Protein AF-A0A955WPH1-F1 (afdb_monomer_lite)

Foldseek 3Di:
DFAADPPDDNHRADDDFFDDDDPPDDRVRRRQVRCCQAFVFGKDWDDFLWWFWDDDPVDTDIDTHTDIDTPDDDGDGRRTPDDDDDQLVVVLVGPHDPRCVRVNVSSVVVVVPPD

Sequence (115 aa):
MSRRPAGTHLADSWEFPGGKVEPGESPPQALVRELQEELGITVAVGDIFAVGHHVYDTKEVILLVYACEIVAGTPACLEVADFAWLSGAEVVALPLPPADLPVVARLERALAATP

pLDDT: mean 89.64, std 10.08, range [48.16, 98.44]

Structure (mmCIF, N/CA/C/O backbone):
data_AF-A0A955WPH1-F1
#
_entry.id   AF-A0A955WPH1-F1
#
loop_
_atom_site.group_PDB
_atom_site.id
_atom_site.type_symbol
_atom_site.label_atom_id
_atom_site.label_alt_id
_atom_site.label_comp_id
_atom_site.label_asym_id
_atom_site.label_entity_id
_atom_site.label_seq_id
_atom_site.pdbx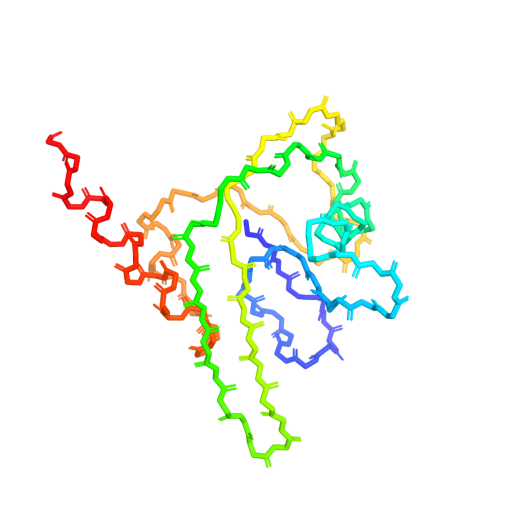_PDB_ins_code
_atom_site.Cartn_x
_atom_site.Cartn_y
_atom_site.Cartn_z
_atom_site.occupancy
_atom_site.B_iso_or_equiv
_atom_site.auth_seq_id
_atom_site.auth_comp_id
_atom_site.auth_asym_id
_atom_site.auth_atom_id
_atom_site.pdbx_PDB_model_num
ATOM 1 N N . MET A 1 1 ? -0.383 6.188 -3.542 1.00 91.00 1 MET A N 1
ATOM 2 C CA . MET A 1 1 ? 0.838 5.837 -2.787 1.00 91.00 1 MET A CA 1
ATOM 3 C C . MET A 1 1 ? 0.721 6.424 -1.396 1.00 91.00 1 MET A C 1
ATOM 5 O O . MET A 1 1 ? 0.213 7.536 -1.282 1.00 91.00 1 MET A O 1
ATOM 9 N N . SER A 1 2 ? 1.157 5.701 -0.371 1.00 91.06 2 SER A N 1
ATOM 10 C CA . SER A 1 2 ? 1.271 6.199 1.005 1.00 91.06 2 SER A CA 1
ATOM 11 C C . SER A 1 2 ? 2.743 6.399 1.365 1.00 91.06 2 SER A C 1
ATOM 13 O O . SER A 1 2 ? 3.619 5.740 0.802 1.00 91.06 2 SER A O 1
ATOM 15 N N . ARG A 1 3 ? 3.030 7.334 2.276 1.00 88.00 3 ARG A N 1
ATOM 16 C CA . ARG A 1 3 ? 4.363 7.490 2.873 1.00 88.00 3 ARG A CA 1
ATOM 17 C C . ARG A 1 3 ? 4.360 6.934 4.290 1.00 88.00 3 ARG A C 1
ATOM 19 O O . ARG A 1 3 ? 3.499 7.300 5.095 1.00 88.00 3 ARG A O 1
ATOM 26 N N . ARG A 1 4 ? 5.355 6.100 4.604 1.00 80.88 4 ARG A N 1
ATOM 27 C CA . ARG A 1 4 ? 5.516 5.513 5.940 1.00 80.88 4 ARG A CA 1
ATOM 28 C C . ARG A 1 4 ? 5.708 6.584 7.021 1.00 80.88 4 ARG A C 1
ATOM 30 O O . ARG A 1 4 ? 6.458 7.536 6.789 1.00 80.88 4 ARG A O 1
ATOM 37 N N . PRO A 1 5 ? 5.104 6.424 8.214 1.00 76.88 5 PRO A N 1
ATOM 38 C CA . PRO A 1 5 ? 5.362 7.290 9.359 1.00 76.88 5 PRO A CA 1
ATOM 39 C C . PRO A 1 5 ? 6.831 7.317 9.780 1.00 76.88 5 PRO A C 1
ATOM 41 O O . PRO A 1 5 ? 7.551 6.316 9.671 1.00 76.88 5 PRO A O 1
ATOM 44 N N . ALA A 1 6 ? 7.256 8.450 10.340 1.00 69.06 6 ALA A N 1
ATOM 45 C CA . ALA A 1 6 ? 8.571 8.581 10.952 1.00 69.06 6 ALA A CA 1
ATOM 46 C C . ALA A 1 6 ? 8.747 7.564 12.099 1.00 69.06 6 ALA A C 1
ATOM 48 O O . ALA A 1 6 ? 7.844 7.367 12.910 1.00 69.06 6 ALA A O 1
ATOM 49 N N . GLY A 1 7 ? 9.917 6.920 12.177 1.00 61.53 7 GLY A N 1
ATOM 50 C CA . GLY A 1 7 ? 10.240 5.941 13.228 1.00 61.53 7 GLY A CA 1
ATOM 51 C C . GLY A 1 7 ? 9.846 4.486 12.929 1.00 61.53 7 GLY A C 1
ATOM 52 O O . GLY A 1 7 ? 10.085 3.617 13.766 1.00 61.53 7 GLY A O 1
ATOM 53 N N . THR A 1 8 ? 9.294 4.196 11.746 1.00 60.09 8 THR A N 1
ATOM 54 C CA . THR A 1 8 ? 9.046 2.824 11.261 1.00 60.09 8 THR A CA 1
ATOM 55 C C . THR A 1 8 ? 10.237 2.281 10.448 1.00 60.09 8 THR A C 1
ATOM 57 O O . THR A 1 8 ? 11.136 3.027 10.050 1.00 60.09 8 THR A O 1
ATOM 60 N N . HIS A 1 9 ? 10.289 0.965 10.197 1.00 57.47 9 HIS A N 1
ATOM 61 C CA . HIS A 1 9 ? 11.275 0.383 9.273 1.00 57.47 9 HIS A CA 1
ATOM 62 C C . HIS A 1 9 ? 11.062 0.987 7.871 1.00 57.47 9 HIS A C 1
ATOM 64 O O . HIS A 1 9 ? 9.959 0.874 7.350 1.00 57.47 9 HIS A O 1
ATOM 70 N N . LEU A 1 10 ? 12.089 1.588 7.252 1.00 59.41 10 LEU A N 1
ATOM 71 C CA . LEU A 1 10 ? 11.979 2.392 6.012 1.00 59.41 10 LEU A CA 1
ATOM 72 C C . LEU A 1 10 ? 11.124 3.673 6.160 1.00 59.41 10 LEU A C 1
ATOM 74 O O . LEU A 1 10 ? 10.359 4.018 5.267 1.00 59.41 10 LEU A O 1
ATOM 78 N N . ALA A 1 11 ? 11.237 4.388 7.283 1.00 64.44 11 ALA A N 1
ATOM 79 C CA . ALA A 1 11 ? 10.614 5.706 7.447 1.00 64.44 11 ALA A CA 1
ATOM 80 C C . ALA A 1 11 ? 10.853 6.628 6.229 1.00 64.44 11 ALA A C 1
ATOM 82 O O . ALA A 1 11 ? 11.928 6.607 5.627 1.00 64.44 11 ALA A O 1
ATOM 83 N N . ASP A 1 12 ? 9.836 7.421 5.882 1.00 66.31 12 ASP A N 1
ATOM 84 C CA . ASP A 1 12 ? 9.805 8.352 4.743 1.00 66.31 12 ASP A CA 1
ATOM 85 C C . ASP A 1 12 ? 9.836 7.722 3.335 1.00 66.31 12 ASP A C 1
ATOM 87 O O . ASP A 1 12 ? 9.762 8.454 2.344 1.00 66.31 12 ASP A O 1
ATOM 91 N N . SER A 1 13 ? 9.864 6.388 3.204 1.00 79.19 13 SER A N 1
ATOM 92 C CA . SER A 1 13 ? 9.689 5.739 1.899 1.00 79.19 13 SER A CA 1
ATOM 93 C C . SER A 1 13 ? 8.230 5.757 1.445 1.00 79.19 13 SER A C 1
ATOM 95 O O . SER A 1 13 ? 7.308 5.620 2.256 1.00 79.19 13 SER A O 1
ATOM 97 N N . TRP A 1 14 ? 8.031 5.875 0.133 1.00 86.75 14 TRP A N 1
ATOM 98 C CA . TRP A 1 14 ? 6.730 5.681 -0.502 1.00 86.75 14 TRP A CA 1
ATOM 99 C C . TRP A 1 14 ? 6.478 4.202 -0.774 1.00 86.75 14 TRP A C 1
ATOM 101 O O . TRP A 1 14 ? 7.392 3.483 -1.172 1.00 86.75 14 TRP A O 1
ATOM 111 N N . GLU A 1 15 ? 5.233 3.772 -0.610 1.00 88.81 15 GLU A N 1
ATOM 112 C CA . GLU A 1 15 ? 4.804 2.407 -0.903 1.00 88.81 15 GLU A CA 1
ATOM 113 C C . GLU A 1 15 ? 3.346 2.334 -1.374 1.00 88.81 15 GLU A C 1
ATOM 115 O O . GLU A 1 15 ? 2.605 3.331 -1.387 1.00 88.81 15 GLU A O 1
ATOM 120 N N . PHE A 1 16 ? 2.950 1.142 -1.821 1.00 91.50 16 PHE A N 1
ATOM 121 C CA . PHE A 1 16 ? 1.547 0.833 -2.054 1.00 91.50 16 PHE A CA 1
ATOM 122 C C . PHE A 1 16 ? 0.846 0.623 -0.701 1.00 91.50 16 PHE A C 1
ATOM 124 O O . PHE A 1 16 ? 1.342 -0.175 0.091 1.00 91.50 16 PHE A O 1
ATOM 131 N N . PRO A 1 17 ? -0.290 1.299 -0.443 1.00 93.69 17 PRO A N 1
ATOM 132 C CA . PRO A 1 17 ? -1.067 1.092 0.777 1.00 93.69 17 PRO A CA 1
ATOM 133 C C . PRO A 1 17 ? -1.543 -0.358 0.918 1.00 93.69 17 PRO A C 1
ATOM 135 O O . PRO A 1 17 ? -1.897 -0.995 -0.083 1.00 93.69 17 PRO A O 1
ATOM 138 N N . GLY A 1 18 ? -1.589 -0.854 2.150 1.00 94.69 18 GLY A N 1
ATOM 139 C CA . GLY A 1 18 ? -1.904 -2.242 2.471 1.00 94.69 18 GLY A CA 1
ATOM 140 C C . GLY A 1 18 ? -0.953 -2.832 3.511 1.00 94.69 18 GLY A C 1
ATOM 141 O O . GLY A 1 18 ? 0.005 -2.202 3.942 1.00 94.69 18 GLY A O 1
ATOM 142 N N . GLY A 1 19 ? -1.176 -4.093 3.874 1.00 93.69 19 GLY A N 1
ATOM 143 C CA . GLY A 1 19 ? -0.422 -4.706 4.961 1.00 93.69 19 GLY A CA 1
ATOM 144 C C . GLY A 1 19 ? -0.440 -6.225 4.960 1.00 93.69 19 GLY A C 1
ATOM 145 O O . GLY A 1 19 ? -0.639 -6.885 3.934 1.00 93.69 19 GLY A O 1
ATOM 146 N N . LYS A 1 20 ? -0.127 -6.794 6.123 1.00 95.06 20 LYS A N 1
ATOM 147 C CA . LYS A 1 20 ? 0.077 -8.234 6.277 1.00 95.06 20 LYS A CA 1
ATOM 148 C C . LYS A 1 20 ? -1.272 -8.944 6.362 1.00 95.06 20 LYS A C 1
ATOM 150 O O . LYS A 1 20 ? -2.176 -8.503 7.056 1.00 95.06 20 LYS A O 1
ATOM 155 N N . VAL A 1 21 ? -1.364 -10.099 5.706 1.00 96.94 21 VAL A N 1
ATOM 156 C CA . VAL A 1 21 ? -2.504 -11.005 5.880 1.00 96.94 21 VAL A CA 1
ATOM 157 C C . VAL A 1 21 ? -2.409 -11.668 7.253 1.00 96.94 21 VAL A C 1
ATOM 159 O O . VAL A 1 21 ? -1.432 -12.365 7.553 1.00 96.94 21 VAL A O 1
ATOM 162 N N . GLU A 1 22 ? -3.421 -11.454 8.082 1.00 96.50 22 GLU A N 1
ATOM 163 C CA . GLU A 1 22 ? -3.542 -12.037 9.412 1.00 96.50 22 GLU A CA 1
ATOM 164 C C . GLU A 1 22 ? -4.278 -13.395 9.396 1.00 96.50 22 GLU A C 1
ATOM 166 O O . GLU A 1 22 ? -4.942 -13.763 8.420 1.00 96.50 22 GLU A O 1
ATOM 171 N N . PRO A 1 23 ? -4.148 -14.221 10.452 1.00 96.69 23 PRO A N 1
ATOM 172 C CA . PRO A 1 23 ? -4.842 -15.502 10.515 1.00 96.69 23 PRO A CA 1
ATOM 173 C C . PRO A 1 23 ? -6.368 -15.344 10.455 1.00 96.69 23 PRO A C 1
ATOM 175 O O . PRO A 1 23 ? -6.964 -14.647 11.271 1.00 96.69 23 PRO A O 1
ATOM 178 N N . GLY A 1 24 ? -7.008 -16.070 9.537 1.00 97.25 24 GLY A N 1
ATOM 179 C CA . GLY A 1 24 ? -8.470 -16.107 9.411 1.00 97.25 24 GLY A CA 1
ATOM 180 C C . GLY A 1 24 ? -9.054 -15.158 8.362 1.00 97.25 24 GLY A C 1
ATOM 181 O O . GLY A 1 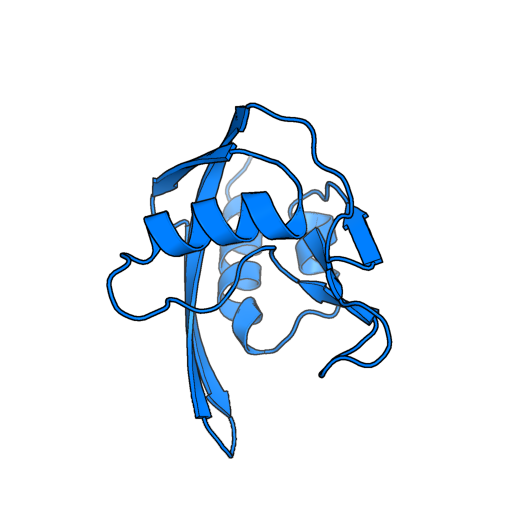24 ? -10.258 -15.217 8.124 1.00 97.25 24 GLY A O 1
ATOM 182 N N . GLU A 1 25 ? -8.227 -14.353 7.693 1.00 97.50 25 GLU A N 1
ATOM 183 C CA . GLU A 1 25 ? -8.629 -13.534 6.546 1.00 97.50 25 GLU A CA 1
ATOM 184 C C . GLU A 1 25 ? -7.992 -14.019 5.234 1.00 97.50 25 GLU A C 1
ATOM 186 O O . GLU A 1 25 ? -6.926 -14.633 5.196 1.00 97.50 25 GLU A O 1
ATOM 191 N N . SER A 1 26 ? -8.684 -13.760 4.126 1.00 98.06 26 SER A N 1
ATOM 192 C CA . SER A 1 26 ? -8.133 -13.870 2.775 1.00 98.06 26 SER A CA 1
ATOM 193 C C . SER A 1 26 ? -7.340 -12.607 2.410 1.00 98.06 26 SER A C 1
ATOM 195 O O . SER A 1 26 ? -7.601 -11.544 2.975 1.00 98.06 26 SER A O 1
ATOM 197 N N . PRO A 1 27 ? -6.422 -12.656 1.426 1.00 97.69 27 PRO A N 1
ATOM 198 C CA . PRO A 1 27 ? -5.673 -11.464 1.029 1.00 97.69 27 PRO A CA 1
ATOM 199 C C . PRO A 1 27 ? -6.539 -10.258 0.605 1.00 97.69 27 PRO A C 1
ATOM 201 O O . PRO A 1 27 ? -6.204 -9.144 0.997 1.00 97.69 27 PRO A O 1
ATOM 204 N N . PRO A 1 28 ? -7.671 -10.422 -0.116 1.00 98.19 28 PRO A N 1
ATOM 205 C CA . PRO A 1 28 ? -8.581 -9.304 -0.379 1.00 98.19 28 PRO A CA 1
ATOM 206 C C . PRO A 1 28 ? -9.230 -8.728 0.885 1.00 98.19 28 PRO A C 1
ATOM 208 O O . PRO A 1 28 ? -9.422 -7.520 0.972 1.00 98.19 28 PRO A O 1
ATOM 211 N N . GLN A 1 29 ? -9.561 -9.571 1.872 1.00 98.38 29 GLN A N 1
ATOM 212 C CA . GLN A 1 29 ? -10.108 -9.102 3.152 1.00 98.38 29 GLN A CA 1
ATOM 213 C C . GLN A 1 29 ? -9.068 -8.298 3.934 1.00 98.38 29 GLN A C 1
ATOM 215 O O . GLN A 1 29 ? -9.399 -7.217 4.414 1.00 98.38 29 GLN A O 1
ATOM 220 N N . ALA A 1 30 ? -7.823 -8.784 3.973 1.00 98.25 30 ALA A N 1
ATOM 221 C CA . ALA A 1 30 ? -6.700 -8.059 4.556 1.00 98.25 30 ALA A CA 1
ATOM 222 C C . ALA A 1 30 ? -6.544 -6.682 3.902 1.00 98.25 30 ALA A C 1
ATOM 224 O O . ALA A 1 30 ? -6.526 -5.672 4.590 1.00 98.25 30 ALA A O 1
ATOM 225 N N . LEU A 1 31 ? -6.538 -6.618 2.565 1.00 98.19 31 LEU A N 1
ATOM 226 C CA . LEU A 1 31 ? -6.399 -5.352 1.844 1.00 98.19 31 LEU A CA 1
ATOM 227 C C . LEU A 1 31 ? -7.519 -4.355 2.174 1.00 98.19 31 LEU A C 1
ATOM 229 O O . LEU A 1 31 ? -7.246 -3.176 2.364 1.00 98.19 31 LEU A O 1
ATOM 233 N N . VAL A 1 32 ? -8.775 -4.806 2.255 1.00 98.38 32 VAL A N 1
ATOM 234 C CA . VAL A 1 32 ? -9.891 -3.920 2.626 1.00 98.38 32 VAL A CA 1
ATOM 235 C C . VAL A 1 32 ? -9.727 -3.396 4.052 1.00 98.38 32 VAL A C 1
ATOM 237 O O . VAL A 1 32 ? -9.918 -2.201 4.263 1.00 98.38 32 VAL A O 1
ATOM 240 N N . ARG A 1 33 ? -9.361 -4.258 5.009 1.00 98.38 33 ARG A N 1
ATOM 241 C CA . ARG A 1 33 ? -9.116 -3.865 6.405 1.00 98.38 33 ARG A CA 1
ATOM 242 C C . ARG A 1 33 ? -7.989 -2.835 6.497 1.00 98.38 33 ARG A C 1
ATOM 244 O O . ARG A 1 33 ? -8.195 -1.768 7.059 1.00 98.38 33 ARG A O 1
ATOM 251 N N . GLU A 1 34 ? -6.848 -3.124 5.884 1.00 98.06 34 GLU A N 1
ATOM 252 C CA . GLU A 1 34 ? -5.671 -2.250 5.904 1.00 98.06 34 GLU A CA 1
ATOM 253 C C . GLU A 1 34 ? -5.983 -0.881 5.284 1.00 98.06 34 GLU A C 1
ATOM 255 O O . GLU A 1 34 ? -5.676 0.149 5.865 1.00 98.06 34 GLU A O 1
ATOM 260 N N . LEU A 1 35 ? -6.693 -0.822 4.152 1.00 98.00 35 LEU A N 1
ATOM 261 C CA . LEU A 1 35 ? -7.074 0.463 3.546 1.00 98.00 35 LEU A CA 1
ATOM 262 C C . LEU A 1 35 ? -8.099 1.250 4.381 1.00 98.00 35 LEU A C 1
ATOM 264 O O . LEU A 1 35 ? -8.140 2.483 4.307 1.00 98.00 35 LEU A O 1
ATOM 268 N N . GLN A 1 36 ? -8.923 0.567 5.178 1.00 97.94 36 GLN A N 1
ATOM 269 C CA . GLN A 1 36 ? -9.800 1.225 6.145 1.00 97.94 36 GLN A CA 1
ATOM 270 C C . GLN A 1 36 ? -8.998 1.799 7.318 1.00 97.94 36 GLN A C 1
ATOM 272 O O . GLN A 1 36 ? -9.250 2.939 7.703 1.00 97.94 36 GLN A O 1
ATOM 277 N N . GLU A 1 37 ? -8.040 1.041 7.850 1.00 97.25 37 GLU A N 1
ATOM 278 C CA . GLU A 1 37 ? -7.166 1.439 8.962 1.00 97.25 37 GLU A CA 1
ATOM 279 C C . GLU A 1 37 ? -6.236 2.590 8.552 1.00 97.25 37 GLU A C 1
ATOM 281 O O . GLU A 1 37 ? -6.232 3.642 9.188 1.00 97.25 37 GLU A O 1
ATOM 286 N N . GLU A 1 38 ? -5.532 2.452 7.428 1.00 96.62 38 GLU A N 1
ATOM 287 C CA . GLU A 1 38 ? -4.542 3.420 6.959 1.00 96.62 38 GLU A CA 1
ATOM 288 C C . GLU A 1 38 ? -5.158 4.695 6.380 1.00 96.62 38 GLU A C 1
ATOM 290 O O . GLU A 1 38 ? -4.623 5.791 6.592 1.00 96.62 38 GLU A O 1
ATOM 295 N N . LEU A 1 39 ? -6.246 4.549 5.607 1.00 97.44 39 LEU A N 1
ATOM 296 C CA . LEU A 1 39 ? -6.768 5.603 4.732 1.00 97.44 39 LEU A CA 1
ATOM 297 C C . LEU A 1 39 ? -8.246 5.958 4.942 1.00 97.44 39 LEU A C 1
ATOM 299 O O . LEU A 1 39 ? -8.722 6.932 4.355 1.00 97.44 39 LEU A O 1
ATOM 303 N N . GLY A 1 40 ? -8.990 5.193 5.744 1.00 98.00 40 GLY A N 1
ATOM 304 C CA . GLY A 1 40 ? -10.415 5.435 5.986 1.00 98.00 40 GLY A CA 1
ATOM 305 C C . GLY A 1 40 ? -11.317 5.144 4.783 1.00 98.00 40 GLY A C 1
ATOM 306 O O . GLY A 1 40 ? -12.417 5.697 4.693 1.00 98.00 40 GLY A O 1
ATOM 307 N N . ILE A 1 41 ? -10.868 4.306 3.843 1.00 98.38 41 ILE A N 1
ATOM 308 C CA . ILE A 1 41 ? -11.605 3.986 2.612 1.00 98.38 41 ILE A CA 1
ATOM 309 C C . ILE A 1 41 ? -11.999 2.519 2.547 1.00 98.38 41 ILE A C 1
ATOM 311 O O . ILE A 1 41 ? -11.293 1.640 3.022 1.00 98.38 41 ILE A O 1
ATOM 315 N N . THR A 1 42 ? -13.127 2.246 1.896 1.00 98.25 42 THR A N 1
ATOM 316 C CA . THR A 1 42 ? -13.517 0.888 1.507 1.00 98.25 42 THR A CA 1
ATOM 317 C C . THR A 1 42 ? -13.372 0.745 0.005 1.00 98.25 42 THR A C 1
ATOM 319 O O . THR A 1 42 ? -13.844 1.598 -0.754 1.00 98.25 42 THR A O 1
ATOM 322 N N . VAL A 1 43 ? -12.751 -0.350 -0.423 1.00 98.31 43 VAL A N 1
ATOM 323 C CA . VAL A 1 43 ? -12.537 -0.644 -1.838 1.00 98.31 43 VAL A CA 1
ATOM 324 C C . VAL A 1 43 ? -13.262 -1.911 -2.272 1.00 98.31 43 VAL A C 1
ATOM 326 O O . VAL A 1 43 ? -13.382 -2.868 -1.508 1.00 98.31 43 VAL A O 1
ATOM 329 N N . ALA A 1 44 ? -13.708 -1.933 -3.524 1.00 98.31 44 ALA A N 1
ATOM 330 C CA . ALA A 1 44 ? -13.951 -3.174 -4.238 1.00 98.31 44 ALA A CA 1
ATOM 331 C C . ALA A 1 44 ? -12.607 -3.687 -4.769 1.00 98.31 44 ALA A C 1
ATOM 333 O O . ALA A 1 44 ? -11.938 -3.003 -5.547 1.00 98.31 44 ALA A O 1
ATOM 334 N N . VAL A 1 45 ? -12.206 -4.877 -4.320 1.00 98.25 45 VAL A N 1
ATOM 335 C CA . VAL A 1 45 ? -10.971 -5.535 -4.761 1.00 98.25 45 VAL A CA 1
ATOM 336 C C . VAL A 1 45 ? -11.256 -6.303 -6.049 1.00 98.25 45 VAL A C 1
ATOM 338 O O . VAL A 1 45 ? -12.122 -7.178 -6.072 1.00 98.25 45 VAL A O 1
ATOM 341 N N . GLY A 1 46 ? -10.546 -5.950 -7.116 1.00 97.56 46 GLY A N 1
ATOM 342 C CA . GLY A 1 46 ? -10.622 -6.592 -8.423 1.00 97.56 46 GLY A CA 1
ATOM 343 C C . GLY A 1 46 ? -9.529 -7.638 -8.629 1.00 97.56 46 GLY A C 1
ATOM 344 O O . GLY A 1 46 ? -9.115 -8.335 -7.701 1.00 97.56 46 GLY A O 1
ATOM 345 N N . ASP A 1 47 ? -9.055 -7.746 -9.869 1.00 96.50 47 ASP A N 1
ATOM 346 C CA . ASP A 1 47 ? -8.031 -8.717 -10.247 1.00 96.50 47 ASP A CA 1
ATOM 347 C C . ASP A 1 47 ? -6.648 -8.374 -9.676 1.00 96.50 47 ASP A C 1
ATOM 349 O O . ASP A 1 47 ? -6.305 -7.214 -9.420 1.00 96.50 47 ASP A O 1
ATOM 353 N N . ILE A 1 48 ? -5.811 -9.405 -9.542 1.00 95.44 48 ILE A N 1
ATOM 354 C CA . ILE A 1 48 ? -4.391 -9.234 -9.232 1.00 95.44 48 ILE A CA 1
ATOM 355 C C . ILE A 1 48 ? -3.720 -8.508 -10.402 1.00 95.44 48 ILE A C 1
ATOM 357 O O . ILE A 1 48 ? -3.650 -9.012 -11.523 1.00 95.44 48 ILE A O 1
ATOM 361 N N . PHE A 1 49 ? -3.179 -7.330 -10.116 1.00 92.56 49 PHE A N 1
ATOM 362 C CA . PHE A 1 49 ? -2.414 -6.523 -11.054 1.00 92.56 49 PHE A CA 1
ATOM 363 C C . PHE A 1 49 ? -0.973 -7.030 -11.199 1.00 92.56 49 PHE A C 1
ATOM 365 O O . PHE A 1 49 ? -0.452 -7.128 -12.315 1.00 92.56 49 PHE A O 1
ATOM 372 N N . ALA A 1 50 ? -0.329 -7.358 -10.076 1.00 92.19 50 ALA A N 1
ATOM 373 C CA . ALA A 1 50 ? 1.042 -7.851 -10.032 1.00 92.19 50 ALA A CA 1
ATOM 374 C C . ALA A 1 50 ? 1.281 -8.730 -8.798 1.00 92.19 50 ALA A C 1
ATOM 376 O O . ALA A 1 50 ? 0.640 -8.565 -7.761 1.00 92.19 50 ALA A O 1
ATOM 377 N N . VAL A 1 51 ? 2.246 -9.644 -8.918 1.00 92.00 51 VAL A N 1
ATOM 378 C CA . VAL A 1 51 ? 2.752 -10.446 -7.802 1.00 92.00 51 VAL A CA 1
ATOM 379 C C . VAL A 1 51 ? 4.249 -10.214 -7.691 1.00 92.00 51 VAL A C 1
ATOM 381 O O . VAL A 1 51 ? 4.984 -10.396 -8.663 1.00 92.00 51 VAL A O 1
ATOM 384 N N . GLY A 1 52 ? 4.687 -9.800 -6.509 1.00 88.00 52 GLY A N 1
ATOM 385 C CA . GLY A 1 52 ? 6.089 -9.697 -6.143 1.00 88.00 52 GLY A CA 1
ATOM 386 C C . GLY A 1 52 ? 6.485 -10.815 -5.192 1.00 88.00 52 GLY A C 1
ATOM 387 O O . GLY A 1 52 ? 5.680 -11.289 -4.395 1.00 88.00 52 GLY A O 1
ATOM 388 N N . HIS A 1 53 ? 7.741 -11.234 -5.269 1.00 89.12 53 HIS A N 1
ATOM 389 C CA . HIS A 1 53 ? 8.338 -12.132 -4.295 1.00 89.12 53 HIS A CA 1
ATOM 390 C C . HIS A 1 53 ? 9.743 -11.624 -3.977 1.00 89.12 53 HIS A C 1
ATOM 392 O O . HIS A 1 53 ? 10.536 -11.381 -4.889 1.00 89.12 53 HIS A O 1
ATOM 398 N N . HIS A 1 54 ? 10.035 -11.436 -2.693 1.00 89.06 54 HIS A N 1
ATOM 399 C CA . HIS A 1 54 ? 11.338 -10.997 -2.228 1.00 89.06 54 HIS A CA 1
ATOM 400 C C . HIS A 1 54 ? 11.769 -11.755 -0.973 1.00 89.06 54 HIS A C 1
ATOM 402 O O . HIS A 1 54 ? 11.000 -11.896 -0.021 1.00 89.06 54 HIS A O 1
ATOM 408 N N . VAL A 1 55 ? 13.025 -12.196 -0.965 1.00 90.00 55 VAL A N 1
ATOM 409 C CA . VAL A 1 55 ? 13.663 -12.853 0.176 1.00 90.00 55 VAL A CA 1
ATOM 410 C C . VAL A 1 55 ? 14.596 -11.843 0.835 1.00 90.00 55 VAL A C 1
ATOM 412 O O . VAL A 1 55 ? 15.586 -11.428 0.240 1.00 90.00 55 VAL A O 1
ATOM 415 N N . TYR A 1 56 ? 14.264 -11.443 2.057 1.00 85.62 56 TYR A N 1
ATOM 416 C CA . TYR A 1 56 ? 15.134 -10.678 2.944 1.00 85.62 56 TYR A CA 1
ATOM 417 C C . TYR A 1 56 ? 15.941 -11.638 3.827 1.00 85.62 56 TYR A C 1
ATOM 419 O O . TYR A 1 56 ? 15.529 -12.776 4.044 1.00 85.62 56 TYR A O 1
ATOM 427 N N . ASP A 1 57 ? 17.027 -11.156 4.435 1.00 89.69 57 ASP A N 1
ATOM 428 C CA . ASP A 1 57 ? 17.890 -11.966 5.313 1.00 89.69 57 ASP A CA 1
ATOM 429 C C . ASP A 1 57 ? 17.131 -12.672 6.454 1.00 89.69 57 ASP A C 1
ATOM 431 O O . ASP A 1 57 ? 17.549 -13.725 6.931 1.00 89.69 57 ASP A O 1
ATOM 435 N N . THR A 1 58 ? 16.015 -12.092 6.907 1.00 89.25 58 THR A N 1
ATOM 436 C CA . THR A 1 58 ? 15.241 -12.569 8.065 1.00 89.25 58 THR A CA 1
ATOM 437 C C . THR A 1 58 ? 13.836 -13.064 7.728 1.00 89.25 58 THR A C 1
ATOM 439 O O . THR A 1 58 ? 13.171 -13.612 8.608 1.00 89.25 58 THR A O 1
ATOM 442 N N . LYS A 1 59 ? 13.348 -12.855 6.498 1.00 89.56 59 LYS A N 1
ATOM 443 C CA . LYS A 1 59 ? 11.974 -13.204 6.105 1.00 89.56 59 LYS A CA 1
ATOM 444 C C . LYS A 1 59 ? 11.789 -13.287 4.594 1.00 89.56 59 LYS A C 1
ATOM 446 O O . LYS A 1 59 ? 12.460 -12.598 3.836 1.00 89.56 59 LYS A O 1
ATOM 451 N N . GLU A 1 60 ? 10.784 -14.040 4.179 1.00 92.19 60 GLU A N 1
ATOM 452 C CA . GLU A 1 60 ? 10.307 -14.115 2.799 1.00 92.19 60 GLU A CA 1
ATOM 453 C C . GLU A 1 60 ? 8.967 -13.378 2.682 1.00 92.19 60 GLU A C 1
ATOM 455 O O . GLU A 1 60 ? 8.117 -13.480 3.570 1.00 92.19 60 GLU A O 1
ATOM 460 N N . VAL A 1 61 ? 8.794 -12.585 1.625 1.00 90.25 61 VAL A N 1
ATOM 461 C CA . VAL A 1 61 ? 7.606 -11.750 1.412 1.00 90.25 61 VAL A CA 1
ATOM 462 C C . VAL A 1 61 ? 7.043 -11.995 0.021 1.00 90.25 61 VAL A C 1
ATOM 464 O O . VAL A 1 61 ? 7.724 -11.770 -0.978 1.00 90.25 61 VAL A O 1
ATOM 4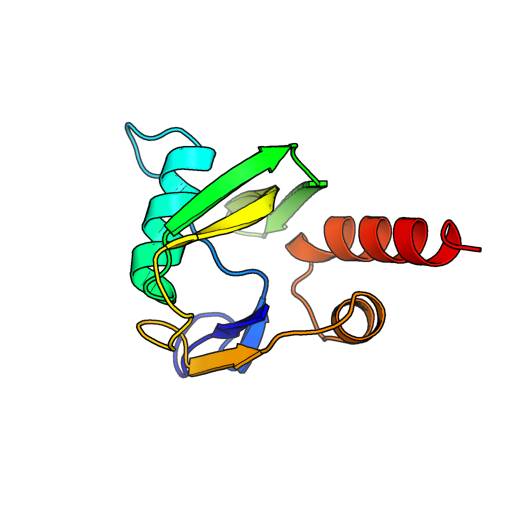67 N N . ILE A 1 62 ? 5.771 -12.390 -0.034 1.00 92.75 62 ILE A N 1
ATOM 468 C CA . ILE A 1 62 ? 4.960 -12.386 -1.253 1.00 92.75 62 ILE A CA 1
ATOM 469 C C . ILE A 1 62 ? 4.07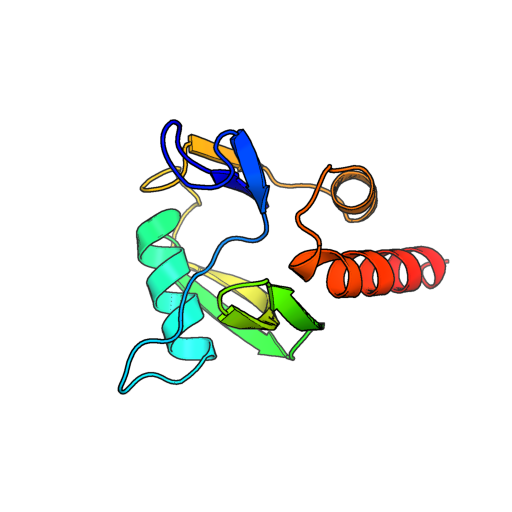0 -11.145 -1.208 1.00 92.75 62 ILE A C 1
ATOM 471 O O . ILE A 1 62 ? 3.276 -10.982 -0.282 1.00 92.75 62 ILE A O 1
ATOM 475 N N . LEU A 1 63 ? 4.207 -10.281 -2.208 1.00 93.19 63 LEU A N 1
ATOM 476 C CA . LEU A 1 63 ? 3.410 -9.072 -2.376 1.00 93.19 63 LEU A CA 1
ATOM 477 C C . LEU A 1 63 ? 2.322 -9.332 -3.420 1.00 93.19 63 LEU A C 1
ATOM 479 O O . LEU A 1 63 ? 2.629 -9.635 -4.572 1.00 93.19 63 LEU A O 1
ATOM 483 N N . LEU A 1 64 ? 1.056 -9.206 -3.028 1.00 95.25 64 LEU A N 1
ATOM 484 C CA . LEU A 1 64 ? -0.088 -9.292 -3.934 1.00 95.25 64 LEU A CA 1
ATOM 485 C C . LEU A 1 64 ? -0.643 -7.886 -4.149 1.00 95.25 64 LEU A C 1
ATOM 487 O O . LEU A 1 64 ? -1.173 -7.288 -3.217 1.00 95.25 64 LEU A O 1
ATOM 491 N N . VAL A 1 65 ? -0.531 -7.366 -5.371 1.00 94.69 65 VAL A N 1
ATOM 492 C CA . VAL A 1 65 ? -1.064 -6.048 -5.730 1.00 94.69 65 VAL A CA 1
ATOM 493 C C . VAL A 1 65 ? -2.338 -6.230 -6.528 1.00 94.69 65 VAL A C 1
ATOM 495 O O . VAL A 1 65 ? -2.337 -6.924 -7.545 1.00 94.69 65 VAL A O 1
ATOM 498 N N . TYR A 1 66 ? -3.410 -5.585 -6.084 1.00 96.19 66 TYR A N 1
ATOM 499 C CA . TYR A 1 66 ? -4.732 -5.672 -6.692 1.00 96.19 66 TYR A CA 1
ATOM 500 C C . TYR A 1 66 ? -5.103 -4.366 -7.385 1.00 96.19 66 TYR A C 1
ATOM 502 O O . TYR A 1 66 ? -4.726 -3.280 -6.943 1.00 96.19 66 TYR A O 1
ATOM 510 N N . ALA A 1 67 ? -5.876 -4.475 -8.463 1.00 95.00 67 ALA A N 1
ATOM 511 C CA . ALA A 1 67 ? -6.654 -3.348 -8.951 1.00 95.00 67 ALA A CA 1
ATOM 512 C C . ALA A 1 67 ? -7.835 -3.118 -7.998 1.00 95.00 67 ALA A C 1
ATOM 514 O O . ALA A 1 67 ? -8.549 -4.063 -7.663 1.00 95.00 67 ALA A O 1
ATOM 515 N N . CYS A 1 68 ? -8.044 -1.875 -7.570 1.00 96.56 68 CYS A N 1
ATOM 516 C CA . CYS A 1 68 ? -9.074 -1.525 -6.596 1.00 96.56 68 CYS A CA 1
ATOM 517 C C . CYS A 1 68 ? -9.874 -0.306 -7.054 1.00 96.56 68 CYS A C 1
ATOM 519 O O . CYS A 1 68 ? -9.318 0.630 -7.630 1.00 96.56 68 CYS A O 1
ATOM 521 N N . GLU A 1 69 ? -11.163 -0.297 -6.729 1.00 97.56 69 GLU A N 1
ATOM 522 C CA . GLU A 1 69 ? -12.045 0.861 -6.885 1.00 97.56 69 GLU A CA 1
ATOM 523 C C . GLU A 1 69 ? -12.519 1.326 -5.508 1.00 97.56 69 GLU A C 1
ATOM 525 O O . GLU A 1 69 ? -12.975 0.513 -4.706 1.00 97.56 69 GLU A O 1
ATOM 530 N N . ILE A 1 70 ? -12.424 2.626 -5.216 1.00 97.81 70 ILE A N 1
ATOM 531 C CA . ILE A 1 70 ? -12.970 3.186 -3.974 1.00 97.81 70 ILE A CA 1
ATOM 532 C C . ILE A 1 70 ? -14.494 3.209 -4.085 1.00 97.81 70 ILE A C 1
ATOM 534 O O . ILE A 1 70 ? -15.044 3.943 -4.900 1.00 97.81 70 ILE A O 1
ATOM 538 N N . VAL A 1 71 ? -15.172 2.437 -3.234 1.00 98.44 71 VAL A N 1
ATOM 539 C CA . VAL A 1 71 ? -16.643 2.362 -3.199 1.00 98.44 71 VAL A CA 1
ATOM 540 C C . VAL A 1 71 ? -17.252 3.176 -2.061 1.00 98.44 71 VAL A C 1
ATOM 542 O O . VAL A 1 71 ? -18.435 3.508 -2.108 1.00 98.44 71 VAL A O 1
ATOM 545 N N . ALA A 1 72 ? -16.463 3.511 -1.036 1.00 98.44 72 ALA A N 1
ATOM 546 C CA . ALA A 1 72 ? -16.884 4.393 0.047 1.00 98.44 72 ALA A CA 1
ATOM 547 C C . ALA A 1 72 ? -15.690 5.071 0.735 1.00 98.44 72 ALA A C 1
ATOM 549 O O . ALA A 1 72 ? -14.603 4.497 0.829 1.00 98.44 72 ALA A O 1
ATOM 550 N N . GLY A 1 73 ? -15.937 6.261 1.288 1.00 97.25 73 GLY A N 1
ATOM 551 C CA . GLY A 1 73 ? -14.936 7.068 1.988 1.00 97.25 73 GLY A CA 1
ATOM 552 C C . GLY A 1 73 ? -14.123 7.973 1.059 1.00 97.25 73 GLY A C 1
ATOM 553 O O . GLY A 1 73 ? -14.216 7.893 -0.165 1.00 97.25 73 GLY A O 1
ATOM 554 N N . THR A 1 74 ? -13.322 8.842 1.671 1.00 96.75 74 THR A N 1
ATOM 555 C CA . THR A 1 74 ? -12.349 9.707 0.994 1.00 96.75 74 THR A CA 1
ATOM 556 C C . THR A 1 74 ? -10.998 9.474 1.664 1.00 96.75 74 THR A C 1
ATOM 558 O O . THR A 1 74 ? -10.961 9.557 2.893 1.00 96.75 74 THR A O 1
ATOM 561 N N . PRO A 1 75 ? -9.910 9.206 0.914 1.00 95.94 75 PRO A N 1
ATOM 562 C CA . PRO A 1 75 ? -8.605 8.943 1.512 1.00 95.94 75 PRO A CA 1
ATOM 563 C C . PRO A 1 75 ? -8.161 10.065 2.453 1.00 95.94 75 PRO A C 1
ATOM 565 O O . PRO A 1 75 ? -8.164 11.238 2.071 1.00 95.94 75 PRO A O 1
ATOM 568 N N . ALA A 1 76 ? -7.754 9.694 3.662 1.00 95.50 76 ALA A N 1
ATOM 569 C CA . ALA A 1 76 ? -7.148 10.575 4.652 1.00 95.50 76 ALA A CA 1
ATOM 570 C C . ALA A 1 76 ? -5.969 9.862 5.319 1.00 95.50 76 ALA A C 1
ATOM 572 O O . ALA A 1 76 ? -5.989 8.651 5.461 1.00 95.50 76 ALA A O 1
ATOM 573 N N . CYS A 1 77 ? -4.944 10.589 5.752 1.00 95.44 77 CYS A N 1
ATOM 57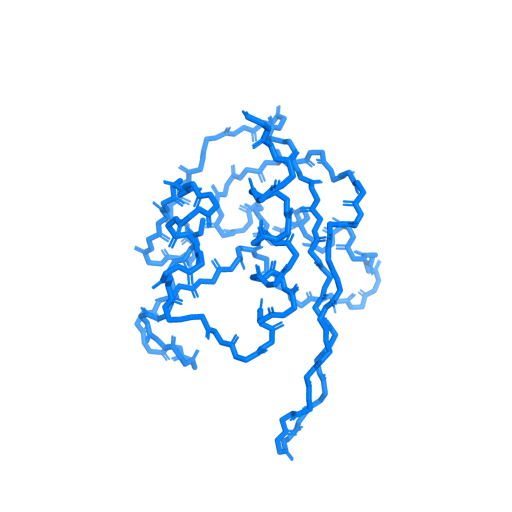4 C CA . CYS A 1 77 ? -3.792 9.987 6.423 1.00 95.44 77 CYS A CA 1
ATOM 575 C C . CYS A 1 77 ? -4.149 9.601 7.871 1.00 95.44 77 CYS A C 1
ATOM 577 O O . CYS A 1 77 ? -4.024 10.443 8.762 1.00 95.44 77 CYS A O 1
ATOM 579 N N . LEU A 1 78 ? -4.637 8.375 8.105 1.00 95.50 78 LEU A N 1
ATOM 580 C CA . LEU A 1 78 ? -5.007 7.899 9.446 1.00 95.50 78 LEU A CA 1
ATOM 581 C C . LEU A 1 78 ? -3.818 7.244 10.157 1.00 95.50 78 LEU A C 1
ATOM 583 O O . LEU A 1 78 ? -3.465 7.659 11.259 1.00 95.50 78 LEU A O 1
ATOM 587 N N . GLU A 1 79 ? -3.164 6.283 9.499 1.00 94.19 79 GLU A N 1
ATOM 588 C CA . GLU A 1 79 ? -1.967 5.598 10.024 1.00 94.19 79 GLU A CA 1
ATOM 589 C C . GLU A 1 79 ? -0.720 5.793 9.148 1.00 94.19 79 GLU A C 1
ATOM 591 O O . GLU A 1 79 ? 0.360 5.285 9.447 1.00 94.19 79 GLU A O 1
ATOM 596 N N . VAL A 1 80 ? -0.838 6.592 8.088 1.00 92.56 80 VAL A N 1
ATOM 597 C CA . VAL A 1 80 ? 0.263 6.945 7.181 1.00 92.56 80 VAL A CA 1
ATOM 598 C C . VAL A 1 80 ? 0.687 8.398 7.390 1.00 92.56 80 VAL A C 1
ATOM 600 O O . VAL A 1 80 ? -0.105 9.229 7.827 1.00 92.56 80 VAL A O 1
ATOM 603 N N . ALA A 1 81 ? 1.937 8.743 7.069 1.00 91.25 81 ALA A N 1
ATOM 604 C CA . ALA A 1 81 ? 2.396 10.134 7.165 1.00 91.25 81 ALA A CA 1
ATOM 605 C C . ALA A 1 81 ? 1.876 11.012 6.024 1.00 91.25 81 ALA A C 1
ATOM 607 O O . ALA A 1 81 ? 1.770 12.227 6.181 1.00 91.25 81 ALA A O 1
ATOM 608 N N . ASP A 1 82 ? 1.629 10.415 4.859 1.00 92.88 82 ASP A N 1
ATOM 609 C CA . ASP A 1 82 ? 1.209 11.131 3.661 1.00 92.88 82 ASP A CA 1
ATOM 610 C C . ASP A 1 82 ? 0.490 10.199 2.688 1.00 92.88 82 ASP A C 1
ATOM 612 O O . ASP A 1 82 ? 0.690 8.980 2.715 1.00 92.88 82 ASP A O 1
ATOM 616 N N . PHE A 1 83 ? -0.294 10.787 1.791 1.00 93.50 83 PHE A N 1
ATOM 617 C CA . PHE A 1 83 ? -0.984 10.088 0.717 1.00 93.50 83 PHE A CA 1
ATOM 618 C C . PHE A 1 83 ? -0.982 10.943 -0.550 1.00 93.50 83 PHE A C 1
ATOM 620 O O . PHE A 1 83 ? -1.341 12.119 -0.528 1.00 93.50 83 PHE A O 1
ATOM 627 N N . ALA A 1 84 ? -0.631 10.326 -1.678 1.00 94.06 84 ALA A N 1
ATOM 628 C CA . ALA A 1 84 ? -0.638 10.986 -2.976 1.00 94.06 84 ALA A CA 1
ATOM 629 C C . ALA A 1 84 ? -1.219 10.092 -4.076 1.00 94.06 84 ALA A C 1
ATOM 631 O O . ALA A 1 84 ? -0.881 8.905 -4.205 1.00 94.06 84 ALA A O 1
ATOM 632 N N . TRP A 1 85 ? -2.056 10.706 -4.912 1.00 94.19 85 TRP A N 1
ATOM 633 C CA . TRP A 1 85 ? -2.422 10.179 -6.221 1.00 94.19 85 TRP A CA 1
ATOM 634 C C . TRP A 1 85 ? -1.284 10.449 -7.193 1.00 94.19 85 TRP A C 1
ATOM 636 O O . TRP A 1 85 ? -0.931 11.604 -7.408 1.00 94.19 85 TRP A O 1
ATOM 646 N N . LEU A 1 86 ? -0.730 9.387 -7.770 1.00 92.75 86 LEU A N 1
ATOM 647 C CA . LEU A 1 86 ? 0.371 9.458 -8.721 1.00 92.75 86 LEU A CA 1
ATOM 648 C C . LEU A 1 86 ? -0.008 8.703 -9.991 1.00 92.75 86 LEU A C 1
ATOM 650 O O . LEU A 1 86 ? -0.640 7.645 -9.938 1.00 92.75 86 LEU A O 1
ATOM 654 N N . SER A 1 87 ? 0.398 9.241 -11.132 1.00 91.25 87 SER A N 1
ATOM 655 C CA . SER A 1 87 ? 0.378 8.542 -12.411 1.00 91.25 87 SER A CA 1
ATOM 656 C C . SER A 1 87 ? 1.353 7.363 -12.403 1.00 91.25 87 SER A C 1
ATOM 658 O O . SER A 1 87 ? 2.307 7.320 -11.626 1.00 91.25 87 SER A O 1
ATOM 660 N N . GLY A 1 88 ? 1.163 6.414 -13.324 1.00 89.62 88 GLY A N 1
ATOM 661 C CA . GLY A 1 88 ? 2.093 5.290 -13.463 1.00 89.62 88 GLY A CA 1
ATOM 662 C C . GLY A 1 88 ? 3.541 5.744 -13.691 1.00 89.62 88 GLY A C 1
ATOM 663 O O . GLY A 1 88 ? 4.454 5.150 -13.130 1.00 89.62 88 GLY A O 1
ATOM 664 N N . ALA A 1 89 ? 3.753 6.819 -14.458 1.00 90.12 89 ALA A N 1
ATOM 665 C CA . ALA A 1 89 ? 5.085 7.365 -14.717 1.00 90.12 89 ALA A CA 1
ATOM 666 C C . ALA A 1 89 ? 5.734 7.955 -13.452 1.00 90.12 89 ALA A C 1
ATOM 668 O O . ALA A 1 89 ? 6.925 7.758 -13.225 1.00 90.12 89 ALA A O 1
ATOM 669 N N . GLU A 1 90 ? 4.954 8.632 -12.606 1.00 91.50 90 GLU A N 1
ATOM 670 C CA . GLU A 1 90 ? 5.435 9.134 -11.314 1.00 91.50 90 GLU A CA 1
ATOM 671 C C . GLU A 1 90 ? 5.785 7.986 -10.364 1.00 91.50 90 GLU A C 1
ATOM 673 O O . GLU A 1 90 ? 6.826 8.038 -9.717 1.00 91.50 90 GLU A O 1
ATOM 678 N N . VAL A 1 91 ? 4.972 6.922 -10.324 1.00 90.81 91 VAL A N 1
ATOM 679 C CA . VAL A 1 91 ? 5.249 5.735 -9.496 1.00 90.81 91 VAL A CA 1
ATOM 680 C C . VAL A 1 91 ? 6.555 5.054 -9.909 1.00 90.81 91 VAL A C 1
ATOM 682 O O . VAL A 1 91 ? 7.347 4.696 -9.044 1.00 90.81 91 VAL A O 1
ATOM 685 N N . VAL A 1 92 ? 6.812 4.913 -11.213 1.00 89.31 92 VAL A N 1
ATOM 686 C CA . VAL A 1 92 ? 8.059 4.321 -11.735 1.00 89.31 92 VAL A CA 1
ATOM 687 C C . VAL A 1 92 ? 9.298 5.132 -11.328 1.00 89.31 92 VAL A C 1
ATOM 689 O O . VAL A 1 92 ? 10.373 4.565 -11.151 1.00 89.31 92 VAL A O 1
ATOM 692 N N . ALA A 1 93 ? 9.158 6.447 -11.146 1.00 88.56 93 ALA A N 1
ATOM 693 C CA . ALA A 1 93 ? 10.252 7.329 -10.746 1.00 88.56 93 ALA A CA 1
ATOM 694 C C . ALA A 1 93 ? 10.503 7.371 -9.224 1.00 88.56 93 ALA A C 1
ATOM 696 O O . ALA A 1 93 ? 11.478 7.988 -8.787 1.00 88.56 93 ALA A O 1
ATOM 697 N N . LEU A 1 94 ? 9.641 6.755 -8.406 1.00 86.50 94 LEU A N 1
ATOM 698 C CA . LEU A 1 94 ? 9.796 6.755 -6.953 1.00 86.50 94 LEU A CA 1
ATOM 699 C C . LEU A 1 94 ? 10.882 5.770 -6.482 1.00 86.50 94 LEU A C 1
ATOM 701 O O . LEU A 1 94 ? 11.024 4.681 -7.041 1.00 86.50 94 LEU A O 1
ATOM 705 N N . PRO A 1 95 ? 11.605 6.093 -5.392 1.00 82.31 95 PRO A N 1
ATOM 706 C CA . PRO A 1 95 ? 12.500 5.149 -4.735 1.00 82.31 95 PRO A CA 1
ATOM 707 C C . PRO A 1 95 ? 11.682 4.129 -3.928 1.00 82.31 95 PRO A C 1
ATOM 709 O O . PRO A 1 95 ? 11.482 4.289 -2.723 1.00 82.31 95 PRO A O 1
ATOM 712 N N . LEU A 1 96 ? 11.174 3.101 -4.609 1.00 84.19 96 LEU A N 1
ATOM 713 C CA . LEU A 1 96 ? 10.369 2.043 -3.998 1.00 84.19 96 LEU A CA 1
ATOM 714 C C . LEU A 1 96 ? 11.235 0.899 -3.440 1.00 84.19 96 LEU A C 1
ATOM 716 O O . LEU A 1 96 ? 12.339 0.652 -3.940 1.00 84.19 96 LEU A O 1
ATOM 720 N N . PRO A 1 97 ? 10.749 0.171 -2.418 1.00 81.44 97 PRO A N 1
ATOM 721 C CA . PRO A 1 97 ? 11.421 -1.018 -1.910 1.00 81.44 97 PRO A CA 1
ATOM 722 C C . PRO A 1 97 ? 11.623 -2.106 -2.987 1.00 81.44 97 PRO A C 1
ATOM 724 O O . PRO A 1 97 ? 10.851 -2.208 -3.941 1.00 81.44 97 PRO A O 1
ATOM 727 N N . PRO A 1 98 ? 12.615 -3.007 -2.821 1.00 82.00 98 PRO A N 1
ATOM 728 C CA . PRO A 1 98 ? 12.867 -4.092 -3.774 1.00 82.00 98 PRO A CA 1
ATOM 729 C C . PRO A 1 98 ? 11.671 -5.021 -4.044 1.00 82.00 98 PRO A C 1
ATOM 731 O O . PRO A 1 98 ? 11.580 -5.599 -5.127 1.00 82.00 98 PRO A O 1
ATOM 734 N N . ALA A 1 99 ? 10.761 -5.172 -3.077 1.00 83.75 99 ALA A N 1
ATOM 735 C CA . ALA A 1 99 ? 9.562 -5.999 -3.215 1.00 83.75 99 ALA A CA 1
ATOM 736 C C . ALA A 1 99 ? 8.554 -5.435 -4.235 1.00 83.75 99 ALA A C 1
ATOM 738 O O . ALA A 1 99 ? 7.776 -6.199 -4.804 1.00 83.75 99 ALA A O 1
ATOM 739 N N . ASP A 1 100 ? 8.614 -4.131 -4.510 1.00 86.81 100 ASP A N 1
ATOM 740 C CA . ASP A 1 100 ? 7.701 -3.412 -5.401 1.00 86.81 100 ASP A CA 1
ATOM 741 C C . ASP A 1 100 ? 8.201 -3.352 -6.853 1.00 86.81 100 ASP A C 1
ATOM 743 O O . ASP A 1 100 ? 7.438 -3.031 -7.765 1.00 86.81 100 ASP A O 1
ATOM 747 N N . LEU A 1 101 ? 9.463 -3.717 -7.112 1.00 84.69 101 LEU A N 1
ATOM 748 C CA . LEU A 1 101 ? 10.048 -3.704 -8.461 1.00 84.69 101 LEU A CA 1
ATOM 749 C C . LEU A 1 101 ? 9.246 -4.513 -9.503 1.00 84.69 101 LEU A C 1
ATOM 751 O O . LEU A 1 101 ? 9.109 -4.041 -10.634 1.00 84.69 101 LEU A O 1
ATOM 755 N N . PRO A 1 102 ? 8.659 -5.686 -9.181 1.00 86.06 102 PRO A N 1
ATOM 756 C CA . PRO A 1 102 ? 7.786 -6.397 -10.119 1.00 86.06 102 PRO A CA 1
ATOM 757 C C . PRO A 1 102 ? 6.536 -5.594 -10.513 1.00 86.06 102 PRO A C 1
ATOM 759 O O . PRO A 1 102 ? 6.061 -5.706 -11.646 1.00 86.06 102 PRO A O 1
ATOM 762 N N . VAL A 1 103 ? 6.023 -4.759 -9.606 1.00 87.25 103 VAL A N 1
ATOM 763 C CA . VAL A 1 103 ? 4.879 -3.867 -9.846 1.00 87.25 103 VAL A CA 1
ATOM 764 C C . VAL A 1 103 ? 5.288 -2.733 -10.780 1.00 87.25 103 VAL A C 1
ATOM 766 O O . VAL A 1 103 ? 4.598 -2.473 -11.765 1.00 87.25 103 VAL A O 1
ATOM 769 N N . VAL A 1 104 ? 6.450 -2.120 -10.529 1.00 89.25 104 VAL A N 1
ATOM 770 C CA . VAL A 1 104 ? 7.047 -1.085 -11.391 1.00 89.25 104 VAL A CA 1
ATOM 771 C C . VAL A 1 104 ? 7.224 -1.605 -12.816 1.00 89.25 104 VAL A C 1
ATOM 773 O O . VAL A 1 104 ? 6.710 -1.006 -13.757 1.00 89.25 104 VAL A O 1
ATOM 776 N N . ALA A 1 105 ? 7.834 -2.781 -12.984 1.00 88.00 105 ALA A N 1
ATOM 777 C CA . ALA A 1 105 ? 8.027 -3.391 -14.300 1.00 88.00 105 ALA A CA 1
ATOM 778 C C . ALA A 1 105 ? 6.696 -3.670 -15.027 1.00 88.00 105 ALA A C 1
ATOM 780 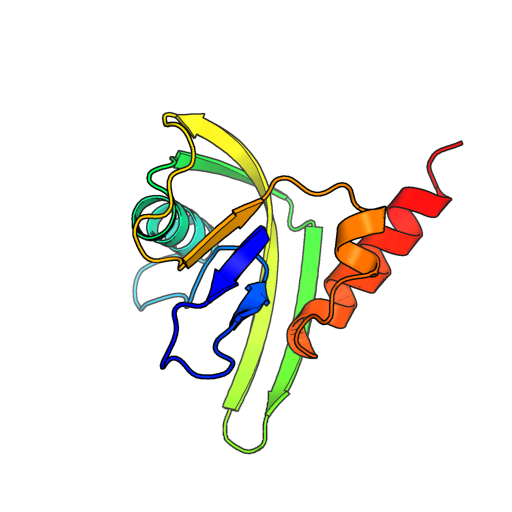O O . ALA A 1 105 ? 6.600 -3.577 -16.255 1.00 88.00 105 ALA A O 1
ATOM 781 N N . ARG A 1 106 ? 5.638 -4.023 -14.284 1.00 88.19 106 ARG A N 1
ATOM 782 C CA . ARG A 1 106 ? 4.296 -4.214 -14.849 1.00 88.19 106 ARG A CA 1
ATOM 783 C C . ARG A 1 106 ? 3.664 -2.890 -15.286 1.00 88.19 106 ARG A C 1
ATOM 785 O O . ARG A 1 106 ? 3.016 -2.877 -16.339 1.00 88.19 106 ARG A O 1
ATOM 792 N N . LEU A 1 107 ? 3.852 -1.820 -14.510 1.00 87.19 107 LEU A N 1
ATOM 793 C CA . LEU A 1 107 ? 3.397 -0.464 -14.831 1.00 87.19 107 LEU A CA 1
ATOM 794 C C . LEU A 1 107 ? 4.097 0.075 -16.079 1.00 87.19 107 LEU A C 1
ATOM 796 O O . LEU A 1 107 ? 3.412 0.523 -16.993 1.00 87.19 107 LEU A O 1
ATOM 800 N N . GLU A 1 108 ? 5.421 -0.055 -16.181 1.00 88.62 108 GLU A N 1
ATOM 801 C CA . GLU A 1 108 ? 6.187 0.357 -17.368 1.00 88.62 108 GLU A CA 1
ATOM 802 C C . GLU A 1 108 ? 5.645 -0.287 -18.650 1.00 88.62 108 GLU A C 1
ATOM 804 O O . GLU A 1 108 ? 5.404 0.392 -19.648 1.00 88.62 108 GLU A O 1
ATOM 809 N N . ARG A 1 109 ? 5.369 -1.598 -18.612 1.00 89.25 109 ARG A N 1
ATOM 810 C CA . ARG A 1 109 ? 4.775 -2.318 -19.750 1.00 89.25 109 ARG A CA 1
ATOM 811 C C . ARG A 1 109 ? 3.371 -1.823 -20.093 1.00 89.25 109 ARG A C 1
ATOM 813 O O . ARG A 1 109 ? 3.030 -1.766 -21.269 1.00 89.25 109 ARG A O 1
ATOM 820 N N . ALA A 1 110 ? 2.551 -1.507 -19.091 1.00 82.56 110 ALA A N 1
ATOM 821 C CA . ALA A 1 110 ? 1.201 -0.990 -19.313 1.00 82.56 110 ALA A CA 1
ATOM 822 C C . ALA A 1 110 ? 1.229 0.409 -19.953 1.00 82.56 110 ALA A C 1
ATOM 824 O O . ALA A 1 110 ? 0.472 0.672 -20.886 1.00 82.56 110 ALA A O 1
ATOM 825 N N . LEU A 1 111 ? 2.143 1.271 -19.500 1.00 83.62 111 LEU A N 1
ATOM 826 C CA . LEU A 1 111 ? 2.344 2.608 -20.058 1.00 83.62 111 LEU A CA 1
ATOM 827 C C . LEU A 1 111 ? 2.844 2.543 -21.506 1.00 83.62 111 LEU A C 1
ATOM 829 O O . LEU A 1 111 ? 2.328 3.258 -22.355 1.00 83.62 111 LEU A O 1
ATOM 833 N N . ALA A 1 112 ? 3.778 1.637 -21.813 1.00 80.88 112 ALA A N 1
ATOM 834 C CA . ALA A 1 112 ? 4.296 1.448 -23.171 1.00 80.88 112 ALA A CA 1
ATOM 835 C C . ALA A 1 112 ? 3.276 0.839 -24.154 1.00 80.88 112 ALA A C 1
ATOM 837 O O . ALA A 1 112 ? 3.441 0.960 -25.365 1.00 80.88 112 ALA A O 1
ATOM 838 N N . ALA A 1 113 ? 2.242 0.162 -23.647 1.00 75.88 113 ALA A N 1
ATOM 839 C CA . ALA A 1 113 ? 1.183 -0.444 -24.454 1.00 75.88 113 ALA A CA 1
ATOM 840 C C . ALA A 1 113 ? 0.009 0.510 -24.744 1.00 75.88 113 ALA A C 1
ATOM 842 O O . ALA A 1 113 ? -0.909 0.132 -25.474 1.00 75.88 113 ALA A O 1
ATOM 843 N N . THR A 1 114 ? 0.019 1.717 -24.171 1.00 59.69 114 THR A N 1
ATOM 844 C CA . THR A 1 114 ? -0.998 2.742 -24.427 1.00 59.69 114 THR A CA 1
ATOM 845 C C . THR A 1 114 ? -0.534 3.599 -25.616 1.00 59.69 114 THR A C 1
ATOM 847 O O . THR A 1 114 ? 0.527 4.212 -25.502 1.00 59.69 114 THR A O 1
ATOM 850 N N . PRO A 1 115 ? -1.244 3.583 -26.763 1.00 48.16 115 PRO A N 1
ATOM 851 C CA . PRO A 1 115 ? -0.838 4.294 -27.979 1.00 48.16 115 PRO A CA 1
ATOM 852 C C . PRO A 1 115 ? -0.920 5.820 -27.862 1.00 48.16 115 PRO A C 1
ATOM 854 O O . PRO A 1 115 ? -1.732 6.318 -27.048 1.00 48.16 115 PRO A O 1
#

Secondary structure (DSSP, 8-state):
-EEPPTTSTTTT-EE-S--PPPTT--HHHHHHHHHHHHHS-EEEEEEEEEEEEEEETTEEEEEEEEEEEEEE-----SSSSEE----HHHHHTS---GGGHHHHHHHHHHHHT--

Radius of gyration: 14.13 Å; chains: 1; bounding box: 35×27×41 Å